Protein AF-A0A951PLX9-F1 (afdb_monomer_lite)

Sequence (53 aa):
MRYIGNPKRPTISVYHFVKGEYLVTQFREGETISSPSFPELNLTVGQVFRAGE

Structure (mmCIF, N/CA/C/O backbone):
data_AF-A0A951PLX9-F1
#
_entry.id   AF-A0A951PLX9-F1
#
loop_
_atom_site.group_PDB
_atom_site.id
_atom_site.type_symbol
_atom_site.label_atom_id
_atom_site.label_alt_id
_atom_site.label_comp_id
_atom_site.label_asym_id
_atom_site.label_entity_id
_atom_site.label_seq_id
_atom_site.pdbx_PDB_ins_code
_atom_site.Cartn_x
_atom_site.Cartn_y
_atom_site.Cartn_z
_atom_site.occupancy
_atom_site.B_iso_or_equiv
_atom_site.auth_seq_id
_atom_site.auth_comp_id
_atom_site.auth_asym_id
_atom_site.auth_atom_id
_atom_site.pdbx_PDB_model_num
ATOM 1 N N . MET A 1 1 ? 10.097 24.053 11.563 1.00 45.25 1 MET A N 1
ATOM 2 C CA . MET A 1 1 ? 9.586 22.662 11.562 1.00 45.25 1 MET A CA 1
ATOM 3 C C . MET A 1 1 ? 8.739 22.453 10.315 1.00 45.25 1 MET A C 1
ATOM 5 O O . MET A 1 1 ? 7.821 23.232 10.099 1.00 45.25 1 MET A O 1
ATOM 9 N N . ARG A 1 2 ? 9.055 21.463 9.470 1.00 47.94 2 ARG A N 1
ATOM 10 C CA . ARG A 1 2 ? 8.230 21.118 8.300 1.00 47.94 2 ARG A CA 1
ATOM 11 C C . ARG A 1 2 ? 7.077 20.237 8.784 1.00 47.94 2 ARG A C 1
ATOM 13 O O . ARG A 1 2 ? 7.301 19.086 9.141 1.00 47.94 2 ARG A O 1
ATOM 20 N N . TYR A 1 3 ? 5.878 20.808 8.881 1.00 57.62 3 TYR A N 1
ATOM 21 C CA . TYR A 1 3 ? 4.678 20.097 9.323 1.00 57.62 3 TYR A CA 1
ATOM 22 C C . TYR A 1 3 ? 4.292 19.048 8.278 1.00 57.62 3 TYR A C 1
ATOM 24 O O . TYR A 1 3 ? 3.789 19.378 7.207 1.00 57.62 3 TYR A O 1
ATOM 32 N N . ILE A 1 4 ? 4.521 17.7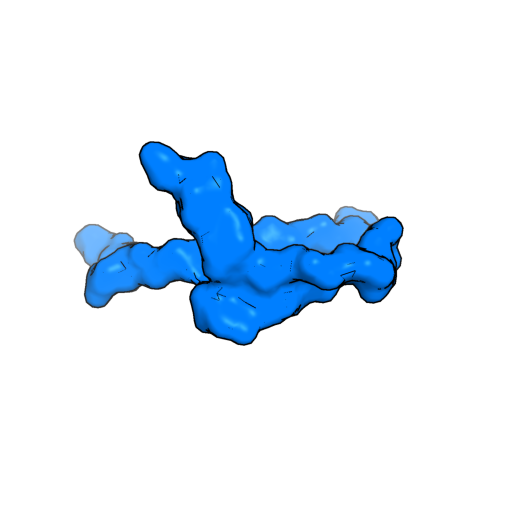72 8.582 1.00 58.69 4 ILE A N 1
ATOM 33 C CA . ILE A 1 4 ? 3.995 16.665 7.781 1.00 58.69 4 ILE A CA 1
ATOM 34 C C . ILE A 1 4 ? 2.544 16.438 8.223 1.00 58.69 4 ILE A C 1
ATOM 36 O O . ILE A 1 4 ? 2.294 15.500 8.968 1.00 58.69 4 ILE A O 1
ATOM 40 N N . GLY A 1 5 ? 1.647 17.352 7.819 1.00 54.84 5 GLY A N 1
ATOM 41 C CA . GLY A 1 5 ? 0.180 17.283 7.935 1.00 54.84 5 GLY A CA 1
ATOM 42 C C . GLY A 1 5 ? -0.378 17.124 9.355 1.00 54.84 5 GLY A C 1
ATOM 43 O O . GLY A 1 5 ? -0.129 16.123 10.014 1.00 54.84 5 GLY A O 1
ATOM 44 N N . ASN A 1 6 ? -1.186 18.078 9.825 1.00 58.03 6 ASN A N 1
ATOM 45 C CA . ASN A 1 6 ? -1.931 17.926 11.077 1.00 58.03 6 ASN A CA 1
ATOM 46 C C . ASN A 1 6 ? -3.447 17.942 10.796 1.00 58.03 6 ASN A C 1
ATOM 48 O O . ASN A 1 6 ? -3.927 18.948 10.271 1.00 58.03 6 ASN A O 1
ATOM 52 N N . PRO A 1 7 ? -4.197 16.870 11.118 1.00 75.06 7 PRO A N 1
ATOM 53 C CA . PRO A 1 7 ? -3.716 15.564 11.575 1.00 75.06 7 PRO A CA 1
ATOM 54 C C . PRO A 1 7 ? -3.012 14.789 10.452 1.00 75.06 7 PRO A C 1
ATOM 56 O O . PRO A 1 7 ? -3.336 14.941 9.268 1.00 75.06 7 PRO A O 1
ATOM 59 N N . LYS A 1 8 ? -2.067 13.917 10.822 1.00 75.06 8 LYS A N 1
ATOM 60 C CA . LYS A 1 8 ? -1.533 12.919 9.890 1.00 75.06 8 LYS A CA 1
ATOM 61 C C . LYS A 1 8 ? -2.678 11.989 9.520 1.00 75.06 8 LYS A C 1
ATOM 63 O O . LYS A 1 8 ? -3.115 11.193 10.342 1.00 75.06 8 LYS A O 1
ATOM 68 N N . ARG A 1 9 ? -3.181 12.117 8.295 1.00 83.25 9 ARG A N 1
ATOM 69 C CA . ARG A 1 9 ? -4.227 11.230 7.781 1.00 83.25 9 ARG A CA 1
ATOM 70 C C . ARG A 1 9 ? -3.651 9.811 7.663 1.00 83.25 9 ARG A C 1
ATOM 72 O O . ARG A 1 9 ? -2.653 9.658 6.948 1.00 83.25 9 ARG A O 1
ATOM 79 N N . PRO A 1 10 ? -4.232 8.796 8.330 1.00 89.19 10 PRO A N 1
ATOM 80 C CA . PRO A 1 10 ? -3.827 7.405 8.157 1.00 89.19 10 PRO A CA 1
ATOM 81 C C . PRO A 1 10 ? -3.787 7.046 6.670 1.00 89.19 10 PRO A C 1
ATOM 83 O O . PRO A 1 10 ? -4.717 7.347 5.922 1.00 89.19 10 PRO A O 1
ATOM 86 N N . THR A 1 11 ? -2.668 6.482 6.224 1.00 93.62 11 THR A N 1
ATOM 87 C CA . THR A 1 11 ? -2.402 6.226 4.805 1.00 93.62 11 THR A CA 1
ATOM 88 C C . THR A 1 11 ? -1.688 4.890 4.668 1.00 93.62 11 THR A C 1
ATOM 90 O O . THR A 1 11 ? -0.671 4.666 5.324 1.00 93.62 11 THR A O 1
ATOM 93 N N . ILE A 1 12 ? -2.188 4.029 3.786 1.00 94.75 12 ILE A N 1
ATOM 94 C CA . ILE A 1 12 ? -1.506 2.808 3.352 1.00 94.75 12 ILE A CA 1
ATOM 95 C C . ILE A 1 12 ? -0.739 3.127 2.071 1.00 94.75 12 ILE A C 1
ATOM 97 O O . ILE A 1 12 ? -1.289 3.730 1.156 1.00 94.75 12 ILE A O 1
ATOM 101 N N . SER A 1 13 ? 0.535 2.746 1.998 1.00 95.50 13 SER A N 1
ATOM 102 C CA . SER A 1 13 ? 1.347 2.870 0.782 1.00 95.50 13 SER A CA 1
ATOM 103 C C . SER A 1 13 ? 1.695 1.477 0.273 1.00 95.50 13 SER A C 1
ATOM 105 O O . SER A 1 13 ? 2.385 0.731 0.966 1.00 95.50 13 SER A O 1
ATOM 107 N N . VAL A 1 14 ? 1.225 1.126 -0.923 1.00 95.56 14 VAL A N 1
ATOM 108 C CA . VAL A 1 14 ? 1.577 -0.127 -1.601 1.00 95.56 14 VAL A CA 1
ATOM 109 C C . VAL A 1 14 ? 2.664 0.167 -2.619 1.00 95.56 14 VAL A C 1
ATOM 111 O O . VAL A 1 14 ? 2.464 0.949 -3.551 1.00 95.56 14 VAL A O 1
ATOM 114 N N . TYR A 1 15 ? 3.815 -0.471 -2.434 1.00 96.00 15 TYR A N 1
ATOM 115 C CA . TYR A 1 15 ? 4.935 -0.376 -3.357 1.00 96.00 15 TYR A CA 1
ATOM 116 C C . TYR A 1 15 ? 4.904 -1.546 -4.331 1.00 96.00 15 TYR A C 1
ATOM 118 O O . TYR A 1 15 ? 4.740 -2.696 -3.927 1.00 96.00 15 TYR A O 1
ATOM 126 N N . HIS A 1 16 ? 5.080 -1.250 -5.611 1.00 92.31 16 HIS A N 1
ATOM 127 C CA . HIS A 1 16 ? 5.156 -2.236 -6.678 1.00 92.31 16 HIS A CA 1
ATOM 128 C C . HIS A 1 16 ? 6.466 -2.062 -7.441 1.00 92.31 16 HIS A C 1
ATOM 130 O O . HIS A 1 16 ? 6.855 -0.949 -7.790 1.00 92.31 16 HIS A O 1
ATOM 136 N N . PHE A 1 17 ? 7.161 -3.174 -7.670 1.00 93.75 17 PHE A N 1
ATOM 137 C CA . PHE A 1 17 ? 8.442 -3.178 -8.363 1.00 93.75 17 PHE A CA 1
ATOM 138 C C . PHE A 1 17 ? 8.224 -3.284 -9.873 1.00 93.75 17 PHE A C 1
ATOM 140 O O . PHE A 1 17 ? 7.689 -4.279 -10.363 1.00 93.75 17 PHE A O 1
ATOM 147 N N . VAL A 1 18 ? 8.633 -2.258 -10.614 1.00 93.19 18 VAL A N 1
ATOM 148 C CA . VAL A 1 18 ? 8.456 -2.152 -12.063 1.00 93.19 18 VAL A CA 1
ATOM 149 C C . VAL A 1 18 ? 9.767 -1.690 -12.680 1.00 93.19 18 VAL A C 1
ATOM 151 O O . VAL A 1 18 ? 10.263 -0.614 -12.369 1.00 93.19 18 VAL A O 1
ATOM 154 N N . LYS A 1 19 ? 10.327 -2.507 -13.582 1.00 93.50 19 LYS A N 1
ATOM 155 C CA . LYS A 1 19 ? 11.521 -2.169 -14.383 1.00 93.50 19 LYS A CA 1
ATOM 156 C C . LYS A 1 19 ? 12.708 -1.629 -13.564 1.00 93.50 19 LYS A C 1
ATOM 158 O O . LYS A 1 19 ? 13.397 -0.719 -14.006 1.00 93.50 19 LYS A O 1
ATOM 163 N N . GLY A 1 20 ? 12.969 -2.214 -12.395 1.00 95.38 20 GLY A N 1
ATOM 164 C CA . GLY A 1 20 ? 14.103 -1.820 -11.553 1.00 95.38 20 GLY A CA 1
ATOM 165 C C . GLY A 1 20 ? 13.779 -0.766 -10.494 1.00 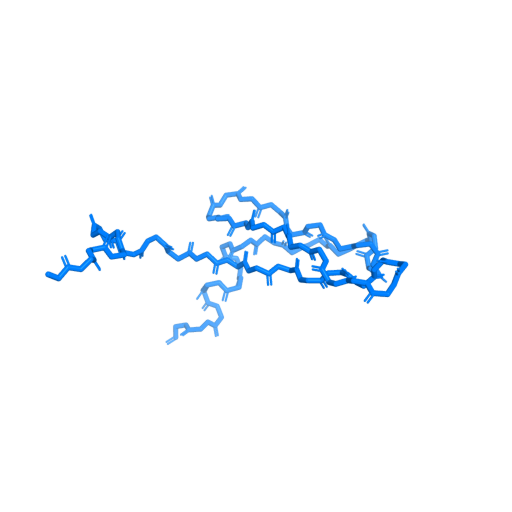95.38 20 GLY A C 1
ATOM 166 O O . GLY A 1 20 ? 14.636 -0.482 -9.662 1.00 95.38 20 GLY A O 1
ATOM 167 N N . GLU A 1 21 ? 12.559 -0.226 -10.478 1.00 96.88 21 GLU A N 1
ATOM 168 C CA . GLU A 1 21 ? 12.154 0.836 -9.557 1.00 96.88 21 GLU A CA 1
ATOM 169 C C . GLU A 1 21 ? 10.923 0.444 -8.736 1.00 96.88 21 GLU A C 1
ATOM 171 O O . GLU A 1 21 ? 10.073 -0.329 -9.178 1.00 96.88 21 GLU A O 1
ATOM 176 N N . TYR A 1 22 ? 10.815 0.996 -7.526 1.00 95.38 22 TYR A N 1
ATOM 177 C CA . TYR A 1 22 ? 9.608 0.889 -6.713 1.00 95.38 22 TYR A CA 1
ATOM 178 C C . TYR A 1 22 ? 8.702 2.087 -6.973 1.00 95.38 22 TYR A C 1
ATOM 180 O O . TYR A 1 22 ? 9.020 3.217 -6.606 1.00 95.38 22 TYR A O 1
ATOM 188 N N . LEU A 1 23 ? 7.545 1.820 -7.562 1.00 95.12 23 LEU A N 1
ATOM 189 C CA . LEU A 1 23 ? 6.459 2.779 -7.688 1.00 95.12 23 LEU A CA 1
ATOM 190 C C . LEU A 1 23 ? 5.527 2.646 -6.482 1.00 95.12 23 LEU A C 1
ATOM 192 O O . LEU A 1 23 ? 5.371 1.559 -5.927 1.00 95.12 23 LEU A O 1
ATOM 196 N N . VAL A 1 24 ? 4.903 3.747 -6.066 1.00 95.12 24 VAL A N 1
ATOM 197 C CA . VAL A 1 24 ? 4.029 3.783 -4.887 1.00 95.12 24 VAL A CA 1
ATOM 198 C C . VAL A 1 24 ? 2.618 4.211 -5.260 1.00 95.12 24 VAL A C 1
ATOM 200 O O . VAL A 1 24 ? 2.421 5.186 -5.983 1.00 95.12 24 VAL A O 1
ATOM 203 N N . THR A 1 25 ? 1.632 3.510 -4.708 1.00 95.88 25 THR A N 1
ATOM 204 C CA . THR A 1 25 ? 0.230 3.936 -4.701 1.00 95.88 25 THR A CA 1
ATOM 205 C C . THR A 1 25 ? -0.219 4.101 -3.258 1.00 95.88 25 THR A C 1
ATOM 207 O O . THR A 1 25 ? 0.051 3.245 -2.414 1.00 95.88 25 THR A O 1
ATOM 210 N N . GLN A 1 26 ? -0.869 5.222 -2.961 1.00 95.62 26 GLN A N 1
ATOM 211 C CA . GLN A 1 26 ? -1.362 5.529 -1.624 1.00 95.62 26 GLN A CA 1
ATOM 212 C C . GLN A 1 26 ? -2.873 5.370 -1.567 1.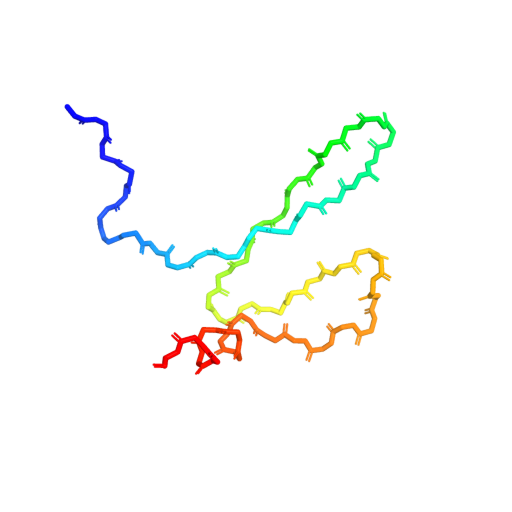00 95.62 26 GLN A C 1
ATOM 214 O O . GLN A 1 26 ? -3.565 5.797 -2.484 1.00 95.62 26 GLN A O 1
ATOM 219 N N . PHE A 1 27 ? -3.352 4.805 -0.464 1.00 96.25 27 PHE A N 1
ATOM 220 C CA . PHE A 1 27 ? -4.763 4.582 -0.188 1.00 96.25 27 PHE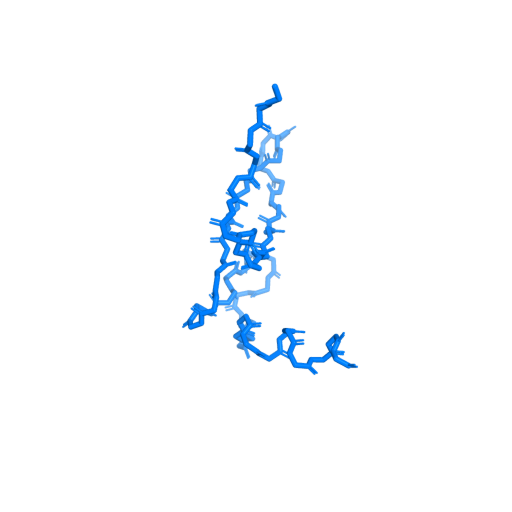 A CA 1
ATOM 221 C C . PHE A 1 27 ? -5.113 5.122 1.197 1.00 96.25 27 PHE A C 1
ATOM 223 O O . PHE A 1 27 ? -4.303 5.086 2.134 1.00 96.25 27 PHE A O 1
ATOM 230 N N . ARG A 1 28 ? -6.334 5.613 1.329 1.00 94.25 28 ARG A N 1
ATOM 231 C CA . ARG A 1 28 ? -6.919 6.219 2.521 1.00 94.25 28 ARG A CA 1
ATOM 232 C C . ARG A 1 28 ? -8.239 5.537 2.848 1.00 94.25 28 ARG A C 1
ATOM 234 O O . ARG A 1 28 ? -8.729 4.678 2.121 1.00 94.25 28 ARG A O 1
ATOM 241 N N . GLU A 1 29 ? -8.801 5.909 3.988 1.00 92.25 29 GLU A N 1
ATOM 242 C CA . GLU A 1 29 ? -10.102 5.414 4.416 1.00 92.25 29 GLU A CA 1
ATOM 243 C C . GLU A 1 29 ? -11.168 5.590 3.319 1.00 92.25 29 GLU A C 1
ATOM 245 O O . GLU A 1 29 ? -11.234 6.626 2.659 1.00 92.25 29 GLU A O 1
ATOM 250 N N . GLY A 1 30 ? -11.978 4.549 3.111 1.00 92.62 30 GLY A N 1
ATOM 251 C CA . GLY A 1 30 ? -12.962 4.469 2.027 1.00 92.62 30 GLY A CA 1
ATOM 252 C C . GLY A 1 30 ? -12.429 3.873 0.718 1.00 92.62 30 GLY A C 1
ATOM 253 O O . GLY A 1 30 ? -13.230 3.457 -0.115 1.00 92.62 30 GLY A O 1
ATOM 254 N N . GLU A 1 31 ? -11.110 3.760 0.541 1.00 97.12 31 GLU A N 1
ATOM 255 C CA . GLU A 1 31 ? -10.512 3.168 -0.661 1.00 97.12 31 GLU A CA 1
ATOM 256 C C . GLU A 1 31 ? -10.297 1.650 -0.513 1.00 97.12 31 GLU A C 1
ATOM 258 O O . GLU A 1 31 ? -10.057 1.124 0.582 1.00 97.12 31 GLU A O 1
ATOM 263 N N . THR A 1 32 ? -10.376 0.935 -1.641 1.00 97.44 32 THR A N 1
ATOM 264 C CA . THR A 1 32 ? -10.006 -0.487 -1.743 1.00 97.44 32 THR A CA 1
ATOM 265 C C . THR A 1 32 ? -8.566 -0.595 -2.219 1.00 97.44 32 THR A C 1
ATOM 267 O O . THR A 1 32 ? -8.170 0.086 -3.164 1.00 97.44 32 THR A O 1
ATOM 270 N N . ILE A 1 33 ? -7.774 -1.433 -1.555 1.00 97.12 33 ILE A N 1
ATOM 271 C CA . ILE A 1 33 ? -6.355 -1.599 -1.856 1.00 97.12 33 ILE A CA 1
ATOM 272 C C . ILE A 1 33 ? -6.216 -2.395 -3.152 1.00 97.12 33 ILE A C 1
ATOM 274 O O . ILE A 1 33 ? -6.518 -3.585 -3.188 1.00 97.12 33 ILE A O 1
ATOM 278 N N . SER A 1 34 ? -5.703 -1.757 -4.204 1.00 95.06 34 SER A N 1
ATOM 279 C CA . SER A 1 34 ? -5.349 -2.450 -5.444 1.00 95.06 34 SER A CA 1
ATOM 280 C C . SER A 1 34 ? -3.895 -2.917 -5.406 1.00 95.06 34 SER A C 1
ATOM 282 O O . SER A 1 34 ? -2.996 -2.119 -5.127 1.00 95.06 34 SER A O 1
ATOM 284 N N . SER A 1 35 ? -3.648 -4.180 -5.754 1.00 92.62 35 SER A N 1
ATOM 285 C CA . SER A 1 35 ? -2.301 -4.746 -5.848 1.00 92.62 35 SER A CA 1
ATOM 286 C C . SER A 1 35 ? -2.104 -5.468 -7.182 1.00 92.62 35 SER A C 1
ATOM 288 O O . SER A 1 35 ? -2.835 -6.419 -7.458 1.00 92.62 35 SER A O 1
ATOM 290 N N . PRO A 1 36 ? -1.097 -5.096 -7.995 1.00 90.12 36 PRO A N 1
ATOM 291 C CA . PRO A 1 36 ? -0.783 -5.823 -9.225 1.00 90.12 36 PRO A CA 1
ATOM 292 C C . PRO A 1 36 ? -0.420 -7.295 -8.983 1.00 90.12 36 PRO A C 1
ATOM 294 O O . PRO A 1 36 ? -0.721 -8.145 -9.813 1.00 90.12 36 PRO A O 1
ATOM 297 N N . SER A 1 37 ? 0.204 -7.603 -7.841 1.00 93.12 37 SER A N 1
ATOM 298 C CA . SER A 1 37 ? 0.582 -8.975 -7.472 1.00 93.12 37 SER A CA 1
ATOM 299 C C . SER A 1 37 ? -0.596 -9.802 -6.952 1.00 93.12 37 SER A C 1
ATOM 301 O O . SER A 1 37 ? -0.514 -11.026 -6.937 1.00 93.12 37 SER A O 1
ATOM 303 N N . PHE A 1 38 ? -1.682 -9.147 -6.527 1.00 94.69 38 PHE A N 1
ATOM 304 C CA . PHE A 1 38 ? -2.894 -9.790 -6.015 1.00 94.69 38 PHE A CA 1
ATOM 305 C C . PHE A 1 38 ? -4.142 -9.088 -6.583 1.00 94.69 38 PHE A C 1
ATOM 307 O O . PHE A 1 38 ? -4.788 -8.323 -5.864 1.00 94.69 38 PHE A O 1
ATOM 314 N N . PRO A 1 39 ? -4.496 -9.317 -7.864 1.00 92.94 39 PRO A N 1
ATOM 315 C CA . PRO A 1 39 ? -5.596 -8.600 -8.520 1.00 92.94 39 PRO A CA 1
ATOM 316 C C . PRO A 1 39 ? -6.968 -8.826 -7.872 1.00 92.94 39 PRO A C 1
ATOM 318 O O . PRO A 1 39 ? -7.837 -7.966 -7.955 1.00 92.94 39 PRO A O 1
ATOM 321 N N . GLU A 1 40 ? -7.154 -9.967 -7.204 1.00 96.56 40 GLU A N 1
ATOM 322 C CA . GLU A 1 40 ? -8.397 -10.343 -6.514 1.00 96.56 40 GLU A CA 1
ATOM 323 C C . GLU A 1 40 ? -8.410 -9.936 -5.029 1.00 96.56 40 GLU A C 1
ATOM 325 O O . GLU A 1 40 ? -9.262 -10.382 -4.254 1.00 96.56 40 GLU A O 1
ATOM 330 N N . LEU A 1 41 ? -7.458 -9.100 -4.597 1.00 95.38 41 LEU A N 1
ATOM 331 C CA . LEU A 1 41 ? -7.414 -8.599 -3.228 1.00 95.38 41 LEU A CA 1
ATOM 332 C C . LEU A 1 41 ? -8.608 -7.671 -2.960 1.00 95.38 41 LEU A C 1
ATOM 334 O O . LEU A 1 41 ? -8.602 -6.494 -3.305 1.00 95.38 41 LEU A O 1
ATOM 338 N N . ASN A 1 42 ? -9.616 -8.201 -2.274 1.00 95.62 42 ASN A N 1
ATOM 339 C CA . ASN A 1 42 ? -10.799 -7.458 -1.847 1.00 95.62 42 ASN A CA 1
AT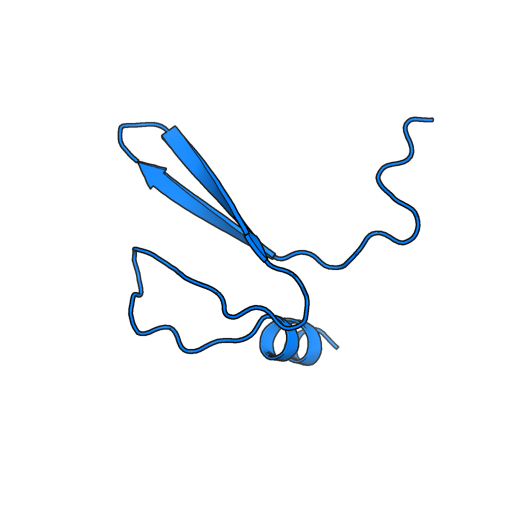OM 340 C C . ASN A 1 42 ? -10.633 -6.974 -0.398 1.00 95.62 42 ASN A C 1
ATOM 342 O O . ASN A 1 42 ? -11.302 -7.460 0.515 1.00 95.62 42 ASN A O 1
ATOM 346 N N . LEU A 1 43 ? -9.696 -6.046 -0.180 1.00 95.69 43 LEU A N 1
ATOM 347 C CA . LEU A 1 43 ? -9.383 -5.489 1.139 1.00 95.69 43 LEU A CA 1
ATOM 348 C C . LEU A 1 43 ? -9.502 -3.965 1.122 1.00 95.69 43 LEU A C 1
ATOM 350 O O . LEU A 1 43 ? -8.810 -3.275 0.376 1.00 95.69 43 LEU A O 1
ATOM 354 N N . THR A 1 44 ? -10.366 -3.428 1.976 1.00 96.94 44 THR A N 1
ATOM 355 C CA . THR A 1 44 ? -10.521 -1.980 2.155 1.00 96.94 44 THR A CA 1
ATOM 356 C C . THR A 1 44 ? -9.534 -1.447 3.186 1.00 96.94 44 THR A C 1
ATOM 358 O O . THR A 1 44 ? -9.197 -2.127 4.158 1.00 96.94 44 THR A O 1
ATOM 361 N N . VAL A 1 45 ? -9.112 -0.192 3.035 1.00 96.38 45 VAL A N 1
ATOM 362 C CA . VAL A 1 45 ? -8.223 0.464 4.007 1.00 96.38 45 VAL A CA 1
ATOM 363 C C . VAL A 1 45 ? -8.837 0.493 5.412 1.00 96.38 45 VAL A C 1
ATOM 365 O O . VAL A 1 45 ? -8.139 0.277 6.399 1.00 96.38 45 VAL A O 1
ATOM 368 N N . GLY A 1 46 ? -10.158 0.672 5.512 1.00 95.50 46 GLY A N 1
ATOM 369 C CA . GLY A 1 46 ? -10.862 0.646 6.795 1.00 95.50 46 GLY A CA 1
ATOM 370 C C . GLY A 1 46 ? -10.773 -0.706 7.515 1.00 95.50 46 GLY A C 1
ATOM 371 O O . GLY A 1 46 ? -10.711 -0.735 8.740 1.00 95.50 46 GLY A O 1
ATOM 372 N N . GLN A 1 47 ? -10.728 -1.829 6.785 1.00 95.12 47 GLN A N 1
ATOM 373 C CA . GLN A 1 47 ? -10.500 -3.148 7.395 1.00 95.12 47 GLN A C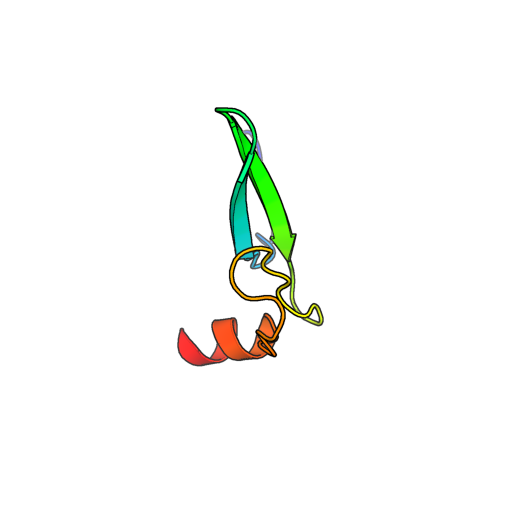A 1
ATOM 374 C C . GLN A 1 47 ? -9.088 -3.266 7.974 1.00 95.12 47 GLN A C 1
ATOM 376 O O . GLN A 1 47 ? -8.927 -3.838 9.047 1.00 95.12 47 GLN A O 1
ATOM 381 N N . VAL A 1 48 ? -8.085 -2.696 7.299 1.00 94.44 48 VAL A N 1
ATOM 382 C CA . VAL A 1 48 ? -6.698 -2.689 7.788 1.00 94.44 48 VAL A CA 1
ATOM 383 C C . VAL A 1 48 ? -6.564 -1.843 9.051 1.00 94.44 48 VAL A C 1
ATOM 385 O O . VAL A 1 48 ? -5.948 -2.291 10.011 1.00 94.44 48 VAL A O 1
ATOM 388 N N . PHE A 1 49 ? -7.163 -0.649 9.084 1.00 92.12 49 PHE A N 1
ATOM 389 C CA . PHE A 1 49 ? -7.086 0.217 10.265 1.00 92.12 49 PHE A CA 1
ATOM 390 C C . PHE A 1 49 ? -7.758 -0.399 11.492 1.00 92.12 49 PHE A C 1
ATOM 392 O O . PHE A 1 49 ? -7.152 -0.388 12.556 1.00 92.12 49 PHE A O 1
ATOM 399 N N . ARG A 1 50 ? -8.937 -1.019 11.337 1.00 93.12 50 ARG A N 1
ATOM 400 C CA . ARG A 1 50 ? -9.615 -1.720 12.445 1.00 93.12 50 ARG A CA 1
ATOM 401 C C . ARG A 1 50 ? -8.831 -2.911 12.997 1.00 93.12 50 ARG A C 1
ATOM 403 O O . ARG A 1 50 ? -9.021 -3.273 14.145 1.00 93.12 50 ARG A O 1
ATOM 410 N N . ALA A 1 51 ? -7.986 -3.551 12.189 1.00 91.06 51 ALA A N 1
ATOM 411 C CA . ALA A 1 51 ? -7.161 -4.668 12.651 1.00 91.06 51 ALA A CA 1
ATOM 412 C C . ALA A 1 51 ? -5.947 -4.220 13.489 1.00 91.06 51 ALA A C 1
ATOM 414 O O . ALA A 1 51 ? -5.300 -5.063 14.104 1.00 91.06 51 ALA A O 1
ATOM 415 N N . GLY A 1 52 ? -5.606 -2.926 13.460 1.00 76.31 52 GLY A N 1
ATOM 416 C CA . GLY A 1 52 ? -4.499 -2.341 14.219 1.00 76.31 52 GLY A CA 1
ATOM 417 C C . GLY A 1 52 ? -4.919 -1.594 15.489 1.00 76.31 52 GLY A C 1
ATOM 418 O O . GLY A 1 52 ? -4.052 -0.972 16.103 1.00 76.31 52 GLY A O 1
ATOM 419 N N . GLU A 1 53 ? -6.211 -1.615 15.836 1.00 66.31 53 GLU A N 1
ATOM 420 C CA . GLU A 1 53 ? -6.745 -1.170 17.137 1.00 66.31 53 GLU A CA 1
ATOM 421 C C . GLU A 1 53 ? -6.518 -2.235 18.219 1.00 66.31 53 GLU A C 1
ATOM 423 O O . GLU A 1 53 ? -6.190 -1.834 19.359 1.00 66.31 53 GLU A O 1
#

Organism: NCBI:txid450513

Secondary structure (DSSP, 8-state):
-----SS----EEEEEEETTEEEEEEE-TT-B--BTTBTT---BHHHHHHTT-

Radius of gyration: 13.28 Å; chains: 1; bounding box: 27×33×32 Å

pLDDT: mean 88.09, std 13.82, range [45.25, 97.44]

Foldseek 3Di:
DPDPDVVNFDKDWDWDDDPNDTDIDIAHAPDADDDPVCRPRRDGPVNVVVVVD